Protein AF-A0A9D7QIR8-F1 (afdb_monomer)

Structure (mmCIF, N/CA/C/O backbone):
data_AF-A0A9D7QIR8-F1
#
_entry.id   AF-A0A9D7QIR8-F1
#
loop_
_atom_site.group_PDB
_atom_site.id
_atom_site.type_symbol
_atom_site.label_atom_id
_atom_site.label_alt_id
_atom_site.label_comp_id
_atom_site.label_asym_id
_atom_site.label_entity_id
_atom_site.label_seq_id
_atom_site.pdbx_PDB_ins_code
_atom_site.Cartn_x
_atom_site.Cartn_y
_atom_site.Cartn_z
_atom_site.occupancy
_atom_site.B_iso_or_equiv
_atom_site.auth_seq_id
_atom_site.auth_comp_id
_atom_site.auth_asym_id
_atom_site.auth_atom_id
_atom_site.pdbx_PDB_model_num
ATOM 1 N N . MET A 1 1 ? 0.403 15.826 -9.319 1.00 33.47 1 MET A N 1
ATOM 2 C CA . MET A 1 1 ? 0.466 16.855 -8.258 1.00 33.47 1 MET A CA 1
ATOM 3 C C . MET A 1 1 ? 1.053 16.193 -7.018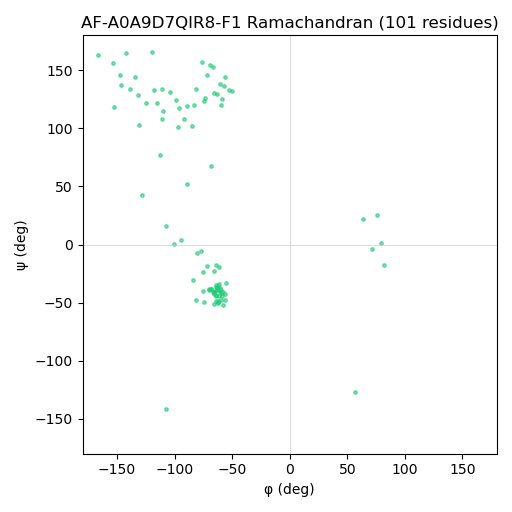 1.00 33.47 1 MET A C 1
ATOM 5 O O . MET A 1 1 ? 0.500 15.172 -6.623 1.00 33.47 1 MET A O 1
ATOM 9 N N . PRO A 1 2 ? 2.168 16.679 -6.448 1.00 42.31 2 PRO A N 1
ATOM 10 C CA . PRO A 1 2 ? 2.732 16.077 -5.246 1.00 42.31 2 PRO A CA 1
ATOM 11 C C . PRO A 1 2 ? 1.765 16.278 -4.075 1.00 42.31 2 PRO A C 1
ATOM 13 O O . PRO A 1 2 ? 1.252 17.376 -3.853 1.00 42.31 2 PRO A O 1
ATOM 16 N N . VAL A 1 3 ? 1.472 15.193 -3.366 1.00 50.72 3 VAL A N 1
ATOM 17 C CA . VAL A 1 3 ? 0.602 15.203 -2.191 1.00 50.72 3 VAL A CA 1
ATOM 18 C C . VAL A 1 3 ? 1.382 15.841 -1.041 1.00 50.72 3 VAL A C 1
ATOM 20 O O . VAL A 1 3 ? 2.509 15.436 -0.765 1.00 50.72 3 VAL A O 1
ATOM 23 N N . ARG A 1 4 ? 0.829 16.876 -0.399 1.00 49.75 4 ARG A N 1
ATOM 24 C CA . ARG A 1 4 ? 1.504 17.559 0.716 1.00 49.75 4 ARG A CA 1
ATOM 25 C C . ARG A 1 4 ? 1.507 16.675 1.973 1.00 49.75 4 ARG A C 1
ATOM 27 O O . ARG A 1 4 ? 0.504 15.996 2.210 1.00 49.75 4 ARG A O 1
ATOM 34 N N . PRO A 1 5 ? 2.562 16.726 2.809 1.00 47.88 5 PRO A N 1
ATOM 35 C CA . PRO A 1 5 ? 2.565 16.065 4.115 1.00 47.88 5 PRO A CA 1
ATOM 36 C C . PRO A 1 5 ? 1.328 16.466 4.942 1.00 47.88 5 PRO A C 1
ATOM 38 O O . PRO A 1 5 ? 0.968 17.642 4.977 1.00 47.88 5 PRO A O 1
ATOM 41 N N . GLY A 1 6 ? 0.643 15.493 5.552 1.00 55.72 6 GLY A N 1
ATOM 42 C CA . GLY A 1 6 ? -0.546 15.697 6.401 1.00 55.72 6 GLY A CA 1
ATOM 43 C C . GLY A 1 6 ? -1.891 15.867 5.674 1.00 55.72 6 GLY A C 1
ATOM 44 O O . GLY A 1 6 ? -2.943 15.655 6.274 1.00 55.72 6 GLY A O 1
ATOM 45 N N . GLN A 1 7 ? -1.897 16.179 4.373 1.00 67.56 7 GLN A N 1
ATOM 46 C CA . GLN A 1 7 ? -3.141 16.314 3.602 1.00 67.56 7 GLN A CA 1
ATOM 47 C C . GLN A 1 7 ? -3.943 14.993 3.494 1.00 67.56 7 GLN A C 1
ATOM 49 O O . GLN A 1 7 ? -5.170 15.051 3.566 1.00 67.56 7 GLN A O 1
ATOM 54 N N . PRO A 1 8 ? -3.310 13.807 3.368 1.00 68.38 8 PRO A N 1
ATOM 55 C CA . 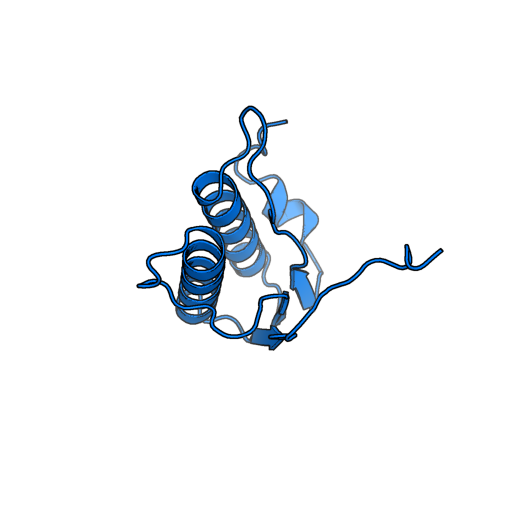PRO A 1 8 ? -4.035 12.537 3.283 1.00 68.38 8 PRO A CA 1
ATOM 56 C C . PRO A 1 8 ? -4.755 12.128 4.571 1.00 68.38 8 PRO A C 1
ATOM 58 O O . PRO A 1 8 ? -5.872 11.633 4.489 1.00 68.38 8 PRO A O 1
ATOM 61 N N . ALA A 1 9 ? -4.170 12.365 5.749 1.00 78.62 9 ALA A N 1
ATOM 62 C CA . ALA A 1 9 ? -4.781 11.954 7.017 1.00 78.62 9 ALA A CA 1
ATOM 63 C C . ALA A 1 9 ? -6.083 12.726 7.293 1.00 78.62 9 ALA A C 1
ATOM 65 O O . ALA A 1 9 ? -7.095 12.137 7.663 1.00 78.62 9 ALA A O 1
ATOM 66 N N . ALA A 1 10 ? -6.101 14.034 7.010 1.00 86.50 10 ALA A N 1
ATOM 67 C CA . ALA A 1 10 ? -7.307 14.853 7.140 1.00 86.50 10 ALA A CA 1
ATOM 68 C C . ALA A 1 10 ? -8.452 14.382 6.221 1.00 86.50 10 ALA A C 1
ATOM 70 O O . ALA A 1 10 ? -9.615 14.450 6.608 1.00 86.50 10 ALA A O 1
ATOM 71 N N . LEU 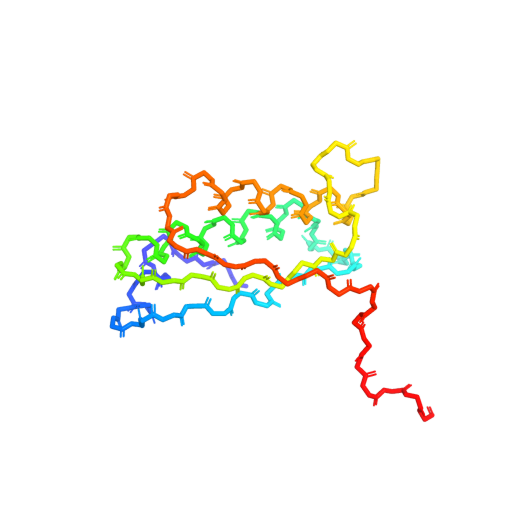A 1 11 ? -8.133 13.874 5.024 1.00 90.06 11 LEU A N 1
ATOM 72 C CA . LEU A 1 11 ? -9.123 13.319 4.090 1.00 90.06 11 LEU A CA 1
ATOM 73 C C . LEU A 1 11 ? -9.694 11.969 4.546 1.00 90.06 11 LEU A C 1
ATOM 75 O O . LEU A 1 11 ? -10.738 11.554 4.049 1.00 90.06 11 LEU A O 1
ATOM 79 N N . LEU A 1 12 ? -9.012 11.285 5.465 1.00 94.38 12 LEU A N 1
ATOM 80 C CA . LEU A 1 12 ? -9.399 9.976 5.990 1.00 94.38 12 LEU A CA 1
ATOM 81 C C . LEU A 1 12 ? -10.080 10.065 7.364 1.00 94.38 12 LEU A C 1
ATOM 83 O O . LEU A 1 12 ? -10.479 9.041 7.917 1.00 94.38 12 LEU A O 1
ATOM 87 N N . ALA A 1 13 ? -10.257 11.271 7.913 1.00 93.00 13 ALA A N 1
ATOM 88 C CA . ALA A 1 13 ? -10.933 11.467 9.188 1.00 93.00 13 ALA A CA 1
ATOM 89 C C . ALA A 1 13 ? -12.370 10.912 9.150 1.00 93.00 13 ALA A C 1
ATOM 91 O O . ALA A 1 13 ? -13.175 11.276 8.293 1.00 93.00 13 ALA A O 1
ATOM 92 N N . GLY A 1 14 ? -12.692 10.025 10.096 1.00 95.25 14 GLY A N 1
ATOM 93 C CA . GLY A 1 14 ? -14.009 9.384 10.197 1.00 95.25 14 GLY A CA 1
ATOM 94 C C . GLY A 1 14 ? -14.247 8.220 9.226 1.00 95.25 14 GLY A C 1
ATOM 95 O O . GLY A 1 14 ? -15.327 7.631 9.249 1.00 95.25 14 GLY A O 1
ATOM 96 N N . VAL A 1 15 ? -13.265 7.853 8.395 1.00 97.44 15 VAL A N 1
ATOM 97 C CA . VAL A 1 15 ? -13.351 6.671 7.528 1.00 97.44 15 VAL A CA 1
ATOM 98 C C . VAL A 1 15 ? -13.171 5.400 8.361 1.00 97.44 15 VAL A C 1
ATOM 100 O O . VAL A 1 15 ? -12.145 5.210 9.005 1.00 97.44 15 VAL A O 1
ATOM 103 N N . ASP A 1 16 ? -14.145 4.489 8.309 1.00 97.94 16 ASP A N 1
ATOM 104 C CA . ASP A 1 16 ? -14.021 3.170 8.947 1.00 97.94 16 ASP A CA 1
ATOM 105 C C . ASP A 1 16 ? -13.083 2.240 8.156 1.00 97.94 16 ASP A C 1
ATOM 107 O O . ASP A 1 16 ? -12.157 1.659 8.722 1.00 97.94 16 ASP A O 1
ATOM 111 N N . THR A 1 17 ? -13.289 2.128 6.840 1.00 98.31 17 THR A N 1
ATOM 112 C CA . THR A 1 17 ? -12.534 1.217 5.972 1.00 98.31 17 THR A CA 1
ATOM 113 C C . THR A 1 17 ? -12.026 1.928 4.717 1.00 98.31 17 THR A C 1
ATOM 115 O O . THR A 1 17 ? -12.805 2.530 3.978 1.00 98.31 17 THR A O 1
ATOM 118 N N . LEU A 1 18 ? -10.729 1.796 4.429 1.00 97.75 18 LEU A N 1
ATOM 119 C CA . LEU A 1 18 ? -10.094 2.283 3.202 1.00 97.75 18 LEU A CA 1
ATOM 120 C C . LEU A 1 18 ? -9.926 1.149 2.183 1.00 97.75 18 LEU A C 1
ATOM 122 O O . LEU A 1 18 ? -9.250 0.158 2.450 1.00 97.75 18 LEU A O 1
ATOM 126 N N . TYR A 1 19 ? -10.456 1.332 0.976 1.00 97.75 19 TYR A N 1
ATOM 127 C CA . TYR A 1 19 ? -10.202 0.445 -0.161 1.00 97.75 19 TYR A CA 1
ATOM 128 C C . TYR A 1 19 ? -9.089 1.033 -1.033 1.00 97.75 19 TYR A C 1
ATOM 130 O O . TYR A 1 19 ? -9.320 1.951 -1.818 1.00 97.75 19 TYR A O 1
ATOM 138 N N . ASN A 1 20 ? -7.867 0.517 -0.899 1.00 96.56 20 ASN A N 1
ATOM 139 C CA . ASN A 1 20 ? -6.742 0.946 -1.720 1.00 96.56 20 ASN A CA 1
ATOM 140 C C . ASN A 1 20 ? -6.720 0.179 -3.049 1.00 96.56 20 ASN A C 1
ATOM 142 O O . ASN A 1 20 ? -6.258 -0.965 -3.124 1.00 96.56 20 ASN A O 1
ATOM 146 N N . THR A 1 21 ? -7.177 0.852 -4.103 1.00 94.12 21 THR A N 1
ATOM 147 C CA . THR A 1 21 ? -7.171 0.366 -5.488 1.00 94.12 21 THR A CA 1
ATOM 148 C C . THR A 1 21 ? -6.128 1.071 -6.352 1.00 94.12 21 THR A C 1
ATOM 150 O O . THR A 1 21 ? -6.238 1.036 -7.576 1.00 94.12 21 THR A O 1
ATOM 153 N N . TYR A 1 22 ? -5.154 1.766 -5.763 1.00 92.31 22 TYR A N 1
ATOM 154 C CA . TYR A 1 22 ? -4.124 2.470 -6.520 1.00 92.31 22 TYR A CA 1
ATOM 155 C C . TYR A 1 22 ? -3.017 1.507 -6.971 1.00 92.31 22 TYR A C 1
ATOM 157 O O . TYR A 1 22 ? -2.546 0.662 -6.206 1.00 92.31 22 TYR A O 1
ATOM 165 N N . TRP A 1 23 ? -2.624 1.599 -8.244 1.00 89.06 23 TRP A N 1
ATOM 166 C CA . TRP A 1 23 ? -1.559 0.793 -8.840 1.00 89.06 23 TRP A CA 1
ATOM 167 C C . TRP A 1 23 ? -1.116 1.352 -10.191 1.00 89.06 23 TRP A C 1
ATOM 169 O O . TRP A 1 23 ? -1.832 2.113 -10.839 1.00 89.06 23 TRP A O 1
ATOM 179 N N . VAL A 1 24 ? 0.056 0.907 -10.644 1.00 91.44 24 VAL A N 1
ATOM 180 C CA . VAL A 1 24 ? 0.604 1.205 -11.970 1.00 91.44 24 VAL A CA 1
ATOM 181 C C . VAL A 1 24 ? 0.911 -0.116 -12.666 1.00 91.44 24 VAL A C 1
ATOM 183 O O . VAL A 1 24 ? 1.676 -0.919 -12.140 1.00 91.44 24 VAL A O 1
ATOM 186 N N . ARG A 1 25 ? 0.310 -0.361 -13.839 1.00 87.12 25 ARG A N 1
ATOM 187 C CA . ARG A 1 25 ? 0.623 -1.543 -14.671 1.00 87.12 25 ARG A CA 1
ATOM 188 C C . ARG A 1 25 ? 1.873 -1.341 -15.505 1.00 87.12 25 ARG A C 1
ATOM 190 O O . ARG A 1 25 ? 2.725 -2.214 -15.602 1.00 87.12 25 ARG A O 1
ATOM 197 N N . PHE A 1 26 ? 1.904 -0.188 -16.157 1.00 90.00 26 PHE A N 1
ATOM 198 C CA . PHE A 1 26 ? 2.870 0.169 -17.174 1.00 90.00 26 PHE A CA 1
ATOM 199 C C . PHE A 1 26 ? 3.408 1.549 -16.807 1.00 90.00 26 PHE A C 1
ATOM 201 O O . PHE A 1 26 ? 2.693 2.536 -16.999 1.00 90.00 26 PHE A O 1
ATOM 208 N N . PRO A 1 27 ? 4.623 1.620 -16.242 1.00 89.00 27 PRO A N 1
ATOM 209 C CA . PRO A 1 27 ? 5.331 2.874 -16.039 1.00 89.00 27 PRO A CA 1
ATOM 210 C C . PRO A 1 27 ? 5.363 3.682 -17.338 1.00 89.00 27 PRO A C 1
ATOM 212 O O . PRO A 1 27 ? 5.651 3.138 -18.408 1.00 89.00 27 PRO A O 1
ATOM 215 N N . ARG A 1 28 ? 5.020 4.968 -17.262 1.00 88.44 28 ARG A N 1
ATOM 216 C CA . ARG A 1 28 ? 5.036 5.900 -18.397 1.00 88.44 28 ARG A CA 1
ATOM 217 C C . ARG A 1 28 ? 5.412 7.291 -17.905 1.00 88.44 28 ARG A C 1
ATOM 219 O O . ARG A 1 28 ? 4.894 7.744 -16.884 1.00 88.44 28 ARG A O 1
ATOM 226 N N . GLY A 1 29 ? 6.276 7.972 -18.657 1.00 90.62 29 GLY A N 1
ATOM 227 C CA . GLY A 1 29 ? 6.799 9.281 -18.266 1.00 90.62 29 GLY A CA 1
ATOM 228 C C . GLY A 1 29 ? 7.484 9.209 -16.901 1.00 90.62 29 GLY A C 1
ATOM 229 O O . GLY A 1 29 ? 8.323 8.344 -16.677 1.00 90.62 29 GLY A O 1
ATOM 230 N N . GLU A 1 30 ? 7.080 10.082 -15.981 1.00 88.62 30 GLU A N 1
ATOM 231 C CA . GLU A 1 30 ? 7.629 10.163 -14.619 1.00 88.62 30 GLU A CA 1
ATOM 232 C C . GLU A 1 30 ? 7.055 9.114 -13.649 1.00 88.62 30 GLU A C 1
ATOM 234 O O . GLU A 1 30 ? 7.507 9.002 -12.513 1.00 88.62 30 GLU A O 1
ATOM 239 N N . THR A 1 31 ? 6.043 8.343 -14.061 1.00 89.88 31 THR A N 1
ATOM 240 C CA . THR A 1 31 ? 5.427 7.332 -13.190 1.00 89.88 31 THR A CA 1
ATOM 241 C C . THR A 1 31 ? 6.237 6.043 -13.220 1.00 89.88 31 THR A C 1
ATOM 243 O O . THR A 1 31 ? 6.327 5.401 -14.268 1.00 89.88 31 THR A O 1
ATOM 246 N N . THR A 1 32 ? 6.746 5.622 -12.063 1.00 94.62 32 THR A N 1
ATOM 247 C CA . THR A 1 32 ? 7.502 4.371 -11.882 1.00 94.62 32 THR A CA 1
ATOM 248 C C . THR A 1 32 ? 6.818 3.426 -10.889 1.00 94.62 32 THR A C 1
ATOM 250 O O . THR A 1 32 ? 5.926 3.839 -10.141 1.00 94.62 32 THR A O 1
ATOM 253 N N . PHE A 1 33 ? 7.231 2.154 -10.846 1.00 95.38 33 PHE A N 1
ATOM 254 C CA . PHE A 1 33 ? 6.735 1.223 -9.825 1.00 95.38 33 PHE A CA 1
ATOM 255 C C . PHE A 1 33 ? 7.115 1.688 -8.416 1.00 95.38 33 PHE A C 1
ATOM 257 O O . PHE A 1 33 ? 6.284 1.644 -7.516 1.00 95.38 33 PHE A O 1
ATOM 264 N N . GLU A 1 34 ? 8.325 2.213 -8.243 1.00 94.44 34 GLU A N 1
ATOM 265 C CA . GLU A 1 34 ? 8.836 2.751 -6.980 1.00 94.44 34 GLU A CA 1
ATOM 266 C C . GLU A 1 34 ? 7.981 3.929 -6.501 1.00 94.44 34 GLU A C 1
ATOM 268 O O . GLU A 1 34 ? 7.575 3.969 -5.341 1.00 94.44 34 GLU A O 1
ATOM 273 N N . SER A 1 35 ? 7.624 4.850 -7.406 1.00 94.44 35 SER A N 1
ATOM 274 C CA . SER A 1 35 ? 6.732 5.967 -7.071 1.00 94.44 35 SER A CA 1
ATOM 275 C C . SER A 1 35 ? 5.340 5.485 -6.642 1.00 94.44 35 SER A C 1
ATOM 277 O O . SER A 1 35 ? 4.749 6.041 -5.715 1.00 94.44 35 SER A O 1
ATOM 279 N N . ALA A 1 36 ? 4.838 4.407 -7.257 1.00 94.19 36 ALA A N 1
ATOM 280 C CA . ALA A 1 36 ? 3.548 3.827 -6.908 1.00 94.19 36 ALA A CA 1
ATOM 281 C C . ALA A 1 36 ? 3.570 3.136 -5.531 1.00 94.19 36 ALA A C 1
ATOM 283 O O . ALA A 1 36 ? 2.605 3.242 -4.765 1.00 94.19 36 ALA A O 1
ATOM 284 N N . VAL A 1 37 ? 4.677 2.461 -5.204 1.00 96.69 37 VAL A N 1
ATOM 285 C CA . VAL A 1 37 ? 4.921 1.875 -3.877 1.00 96.69 37 VAL A CA 1
ATOM 286 C C . VAL A 1 37 ? 4.968 2.979 -2.822 1.00 96.69 37 VAL A C 1
ATOM 288 O O . VAL A 1 37 ? 4.228 2.910 -1.843 1.00 96.69 37 VAL A O 1
ATOM 291 N N . ALA A 1 38 ? 5.750 4.038 -3.050 1.00 95.00 38 ALA A N 1
ATOM 292 C CA . ALA A 1 38 ? 5.891 5.155 -2.114 1.00 95.00 38 ALA A CA 1
ATOM 293 C C . ALA A 1 38 ? 4.560 5.885 -1.848 1.00 95.00 38 ALA A C 1
ATOM 295 O O . ALA A 1 38 ? 4.238 6.214 -0.703 1.00 95.00 38 ALA A O 1
ATOM 296 N N . ALA A 1 39 ? 3.752 6.098 -2.890 1.00 93.38 39 ALA A N 1
ATOM 297 C CA . ALA A 1 39 ? 2.427 6.694 -2.746 1.00 93.38 39 ALA A CA 1
ATOM 298 C C . ALA A 1 39 ? 1.470 5.790 -1.949 1.00 93.38 39 ALA A C 1
ATOM 300 O O . ALA A 1 39 ? 0.734 6.278 -1.092 1.00 93.38 39 ALA A O 1
ATOM 301 N N . SER A 1 40 ? 1.511 4.474 -2.183 1.00 96.06 40 SER A N 1
ATOM 302 C CA . SER A 1 40 ? 0.705 3.510 -1.422 1.00 96.06 40 SER A CA 1
ATOM 303 C C . SER A 1 40 ? 1.122 3.456 0.047 1.00 96.06 40 SER A C 1
ATOM 305 O O . SER A 1 40 ? 0.254 3.455 0.915 1.00 96.06 40 SER A O 1
ATOM 307 N N . ALA A 1 41 ? 2.427 3.468 0.328 1.00 96.00 41 ALA A N 1
ATOM 308 C CA . ALA A 1 41 ? 2.955 3.524 1.688 1.00 96.00 41 ALA A CA 1
ATOM 309 C C . ALA A 1 41 ? 2.488 4.794 2.413 1.00 96.00 41 ALA A C 1
ATOM 311 O O . ALA A 1 41 ? 1.904 4.711 3.488 1.00 96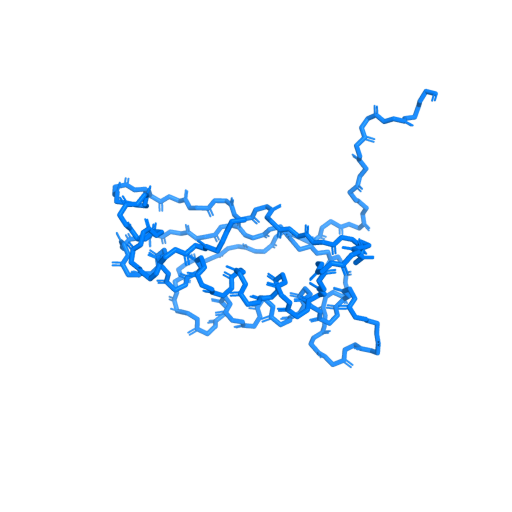.00 41 ALA A O 1
ATOM 312 N N . THR A 1 42 ? 2.609 5.956 1.762 1.00 95.06 42 THR A N 1
ATOM 313 C CA . THR A 1 42 ? 2.114 7.235 2.301 1.00 95.06 42 THR A CA 1
ATOM 314 C C . THR A 1 42 ? 0.622 7.174 2.640 1.00 95.06 42 THR A C 1
ATOM 316 O O . THR A 1 42 ? 0.202 7.657 3.690 1.00 95.06 42 THR A O 1
ATOM 319 N N . LEU A 1 43 ? -0.192 6.568 1.769 1.00 94.94 43 LEU A N 1
ATOM 320 C CA . LEU A 1 43 ? -1.627 6.411 2.001 1.00 94.94 43 LEU A CA 1
ATOM 321 C C . LEU A 1 43 ? -1.925 5.469 3.179 1.00 94.94 43 LEU A C 1
ATOM 323 O O . LEU A 1 43 ? -2.819 5.758 3.970 1.00 94.94 43 LEU A O 1
ATOM 327 N N . ILE A 1 44 ? -1.182 4.365 3.307 1.00 96.81 44 ILE A N 1
ATOM 328 C CA . ILE A 1 44 ? -1.313 3.419 4.425 1.00 96.81 44 ILE A CA 1
ATOM 329 C C . ILE A 1 44 ? -0.943 4.104 5.743 1.00 96.81 44 ILE A C 1
ATOM 331 O O . ILE A 1 44 ? -1.730 4.050 6.684 1.00 96.81 44 ILE A O 1
ATOM 335 N N . THR A 1 45 ? 0.197 4.802 5.802 1.00 96.06 45 THR A N 1
ATOM 336 C CA . THR A 1 45 ? 0.610 5.565 6.990 1.00 96.06 45 THR A CA 1
ATOM 337 C C . THR A 1 45 ? -0.455 6.584 7.386 1.00 96.06 45 THR A C 1
ATOM 339 O O . THR A 1 45 ? -0.886 6.607 8.534 1.00 96.06 45 THR A O 1
ATOM 342 N N . ALA A 1 46 ? -0.965 7.359 6.427 1.00 95.31 46 ALA A N 1
ATOM 343 C CA . ALA A 1 46 ? -2.003 8.345 6.699 1.00 95.31 46 ALA A CA 1
ATOM 344 C C . ALA A 1 46 ? -3.324 7.726 7.185 1.00 95.31 46 ALA A C 1
ATOM 346 O O . ALA A 1 46 ? -4.015 8.323 8.006 1.00 95.31 46 ALA A O 1
ATOM 347 N N . ALA A 1 47 ? -3.688 6.541 6.689 1.00 96.50 47 ALA A N 1
ATOM 348 C CA . ALA A 1 47 ? -4.867 5.819 7.158 1.00 96.50 47 ALA A CA 1
ATOM 349 C C . ALA A 1 47 ? -4.710 5.364 8.614 1.00 96.50 47 ALA A C 1
ATOM 351 O O . ALA A 1 47 ? -5.646 5.504 9.401 1.00 96.50 47 ALA A O 1
ATOM 352 N N . VAL A 1 48 ? -3.521 4.878 8.980 1.00 96.44 48 VAL A N 1
ATOM 353 C CA . VAL A 1 48 ? -3.191 4.536 10.369 1.00 96.44 48 VAL A CA 1
ATOM 354 C C . VAL A 1 48 ? -3.265 5.777 11.260 1.00 96.44 48 VAL A C 1
ATOM 356 O O . VAL A 1 48 ? -3.942 5.748 12.285 1.00 96.44 48 VAL A O 1
ATOM 359 N N . GLU A 1 49 ? -2.644 6.885 10.850 1.00 95.69 49 GLU A N 1
ATOM 360 C CA . GLU A 1 49 ? -2.663 8.156 11.591 1.00 95.69 49 GLU A CA 1
ATOM 361 C C . GLU A 1 49 ? -4.081 8.719 11.775 1.00 95.69 49 GLU A C 1
ATOM 363 O O . GLU A 1 49 ? -4.401 9.263 12.830 1.00 95.69 49 GLU A O 1
ATOM 368 N N . ALA A 1 50 ? -4.947 8.566 10.771 1.00 95.81 50 ALA A N 1
ATOM 369 C CA . ALA A 1 50 ? -6.335 9.022 10.818 1.00 95.81 50 ALA A CA 1
ATOM 370 C C . ALA A 1 50 ? -7.264 8.117 11.651 1.00 95.81 50 ALA A C 1
ATOM 372 O O . ALA A 1 50 ? -8.435 8.454 11.840 1.00 95.81 50 ALA A O 1
ATOM 373 N N . GLY A 1 51 ? -6.772 6.975 12.144 1.00 96.75 51 GLY A N 1
ATOM 374 C CA . GLY A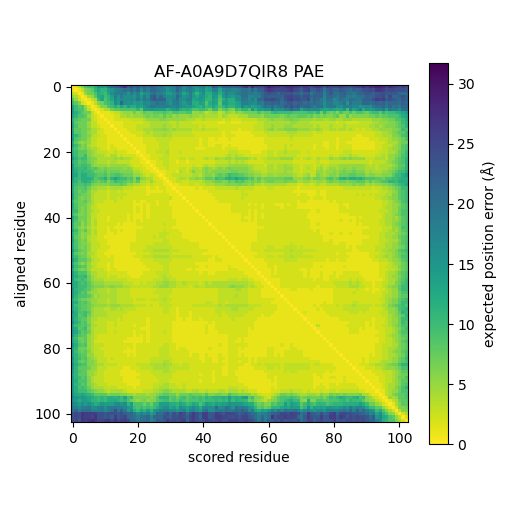 1 51 ? -7.565 6.025 12.923 1.00 96.75 51 GLY A CA 1
ATOM 375 C C . GLY A 1 51 ? -8.528 5.180 12.085 1.00 96.75 51 GLY A C 1
ATOM 376 O O . GLY A 1 51 ? -9.537 4.706 12.613 1.00 96.75 51 GLY A O 1
ATOM 377 N N . VAL A 1 52 ? -8.233 4.976 10.795 1.00 98.25 52 VAL A N 1
ATOM 378 C CA . VAL A 1 52 ? -8.980 4.031 9.955 1.00 98.25 52 VAL A CA 1
ATOM 379 C C . VAL A 1 52 ? -8.923 2.647 10.601 1.00 98.25 52 VAL A C 1
ATOM 381 O O . VAL A 1 52 ? 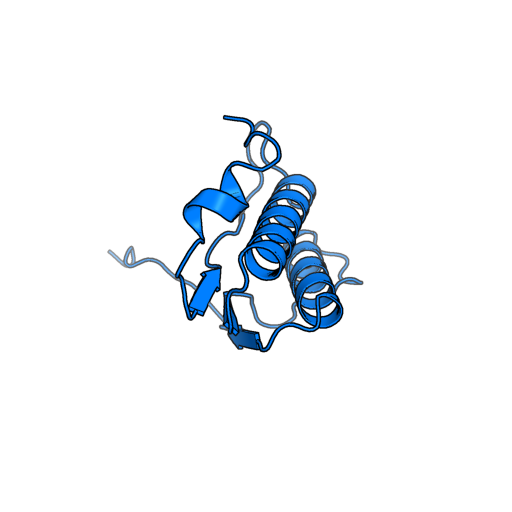-7.879 2.200 11.075 1.00 98.25 52 VAL A O 1
ATOM 384 N N . ARG A 1 53 ? -10.055 1.943 10.637 1.00 98.12 53 ARG A N 1
ATOM 385 C CA . ARG A 1 53 ? -10.166 0.654 11.335 1.00 98.12 53 ARG A CA 1
ATOM 386 C C . ARG A 1 53 ? -9.698 -0.513 10.476 1.00 98.12 53 ARG A C 1
ATOM 388 O O . ARG A 1 53 ? -9.213 -1.508 11.019 1.00 98.12 53 ARG A O 1
ATOM 395 N N . ARG A 1 54 ? -9.852 -0.414 9.152 1.00 98.38 54 ARG A N 1
ATOM 396 C CA . ARG A 1 54 ? -9.479 -1.480 8.216 1.00 98.38 54 ARG A CA 1
ATOM 397 C C . ARG A 1 54 ? -8.985 -0.962 6.868 1.00 98.38 54 ARG A C 1
ATOM 399 O O . ARG A 1 54 ? -9.519 0.003 6.333 1.00 98.38 54 ARG A O 1
ATOM 406 N N . ILE A 1 55 ? -8.034 -1.671 6.261 1.00 98.62 55 ILE A N 1
ATOM 407 C CA . ILE A 1 55 ? -7.628 -1.453 4.864 1.00 98.62 55 ILE A CA 1
ATOM 408 C C . ILE A 1 55 ? -7.901 -2.703 4.022 1.00 98.62 55 ILE A C 1
ATOM 410 O O . ILE A 1 55 ? -7.527 -3.815 4.386 1.00 98.62 55 ILE A O 1
ATOM 414 N N . VAL A 1 56 ? -8.517 -2.530 2.856 1.00 98.56 56 VAL A N 1
ATOM 415 C CA . VAL A 1 56 ? -8.606 -3.561 1.816 1.00 98.56 56 VAL A CA 1
ATOM 416 C C . VAL A 1 56 ? -7.725 -3.135 0.650 1.00 98.56 56 VAL A C 1
ATOM 418 O O . VAL A 1 56 ? -7.996 -2.124 0.007 1.00 98.56 56 VAL A O 1
ATOM 421 N N . HIS A 1 57 ? -6.666 -3.890 0.368 1.00 98.38 57 HIS A N 1
ATOM 422 C CA . HIS A 1 57 ? -5.748 -3.599 -0.730 1.00 98.38 57 HIS A CA 1
ATOM 423 C C . HIS A 1 57 ? -5.985 -4.526 -1.923 1.00 98.38 57 HIS A C 1
ATOM 425 O O . HIS A 1 57 ? -6.044 -5.748 -1.777 1.00 98.38 57 HIS A O 1
ATOM 431 N N . VAL A 1 58 ? -6.084 -3.942 -3.119 1.00 97.12 58 VAL A N 1
ATOM 432 C CA . VAL A 1 58 ? -6.165 -4.694 -4.375 1.00 97.12 58 VAL A CA 1
ATOM 433 C C . VAL A 1 58 ? -4.762 -4.899 -4.946 1.00 97.12 58 VAL A C 1
ATOM 435 O O . VAL A 1 58 ? -4.129 -3.976 -5.470 1.00 97.12 58 VAL A O 1
ATOM 438 N N . SER A 1 59 ? -4.293 -6.139 -4.874 1.00 96.56 59 SER A N 1
ATOM 439 C CA . SER A 1 59 ? -2.995 -6.590 -5.366 1.00 96.56 59 SER A CA 1
ATOM 440 C C . SER A 1 59 ? -3.146 -7.436 -6.642 1.00 96.56 59 SER A C 1
ATOM 442 O O . SER A 1 59 ? -3.954 -7.100 -7.509 1.00 96.56 59 SER A O 1
ATOM 444 N N . ILE A 1 60 ? -2.346 -8.491 -6.796 1.00 96.25 60 ILE A N 1
ATOM 445 C CA . ILE A 1 60 ? -2.335 -9.432 -7.916 1.00 96.25 60 ILE A CA 1
ATOM 446 C C . ILE A 1 60 ? -1.797 -10.794 -7.439 1.00 96.25 60 ILE A C 1
ATOM 448 O O . ILE A 1 60 ? -1.056 -10.875 -6.458 1.00 96.25 60 ILE A O 1
ATOM 452 N N . THR A 1 61 ? -2.148 -11.884 -8.120 1.00 95.31 61 THR A N 1
ATOM 453 C CA . THR A 1 61 ? -1.469 -13.180 -7.935 1.00 95.31 61 THR A CA 1
ATOM 454 C C . THR A 1 61 ? 0.039 -13.066 -8.171 1.00 95.31 61 THR A C 1
ATOM 456 O O . THR A 1 61 ? 0.452 -12.357 -9.086 1.00 95.31 61 THR A O 1
ATOM 459 N N . HIS A 1 62 ? 0.839 -13.819 -7.409 1.00 95.25 62 HIS A N 1
ATOM 460 C CA . HIS A 1 62 ? 2.312 -13.810 -7.455 1.00 95.25 62 HIS A CA 1
ATOM 461 C C . HIS A 1 62 ? 2.968 -12.474 -7.060 1.00 95.25 62 HIS A C 1
ATOM 463 O O . HIS A 1 6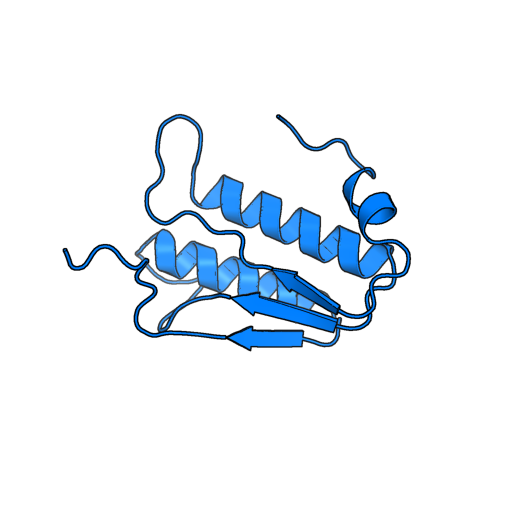2 ? 4.111 -12.223 -7.429 1.00 95.25 62 HIS A O 1
ATOM 469 N N . ALA A 1 63 ? 2.264 -11.615 -6.314 1.00 96.88 63 ALA A N 1
ATOM 470 C CA . ALA A 1 63 ? 2.893 -10.486 -5.636 1.00 96.88 63 ALA A CA 1
ATOM 471 C C . ALA A 1 63 ? 3.966 -10.997 -4.661 1.00 96.88 63 ALA A C 1
ATOM 473 O O . ALA A 1 63 ? 3.664 -11.779 -3.758 1.00 96.88 63 ALA A O 1
ATOM 474 N N . ASP A 1 64 ? 5.204 -10.568 -4.884 1.00 97.81 64 ASP A N 1
ATOM 475 C CA . ASP A 1 64 ? 6.391 -11.050 -4.182 1.00 97.81 64 ASP A CA 1
ATOM 476 C C . ASP A 1 64 ? 7.447 -9.933 -4.186 1.00 97.81 64 ASP A C 1
ATOM 478 O O . ASP A 1 64 ? 7.846 -9.519 -5.281 1.00 97.81 64 ASP A O 1
ATOM 482 N N . PRO A 1 65 ? 7.872 -9.408 -3.018 1.00 97.50 65 PRO A N 1
ATOM 483 C CA . PRO A 1 65 ? 8.866 -8.336 -2.936 1.00 97.50 65 PRO A CA 1
ATOM 484 C C . PRO A 1 65 ? 10.237 -8.725 -3.518 1.00 97.50 65 PRO A C 1
ATOM 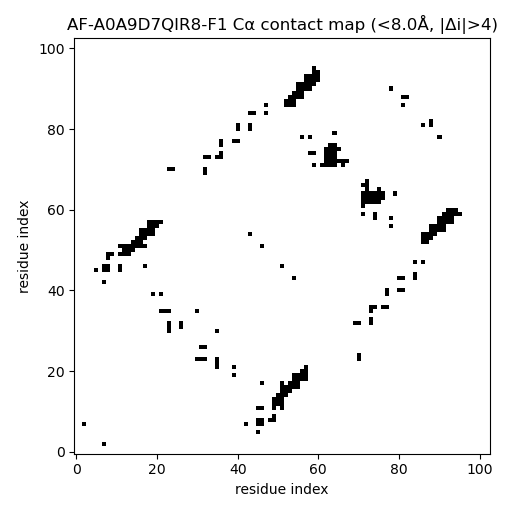486 O O . PRO A 1 65 ? 10.982 -7.838 -3.933 1.00 97.50 65 PRO A O 1
ATOM 489 N N . ASP A 1 66 ? 10.535 -10.018 -3.656 1.00 97.94 66 ASP A N 1
ATOM 490 C CA . ASP A 1 66 ? 11.784 -10.514 -4.245 1.00 97.94 66 ASP A CA 1
ATOM 491 C C . ASP A 1 66 ? 11.657 -10.824 -5.748 1.00 97.94 66 ASP A C 1
ATOM 493 O O . ASP A 1 66 ? 12.601 -11.288 -6.394 1.00 97.94 66 ASP A O 1
ATOM 497 N N . SER A 1 67 ? 10.501 -10.537 -6.359 1.00 97.69 67 SER A N 1
ATOM 498 C CA . SER A 1 67 ? 10.273 -10.824 -7.775 1.00 97.69 67 SER A CA 1
ATOM 499 C C . SER A 1 67 ? 11.26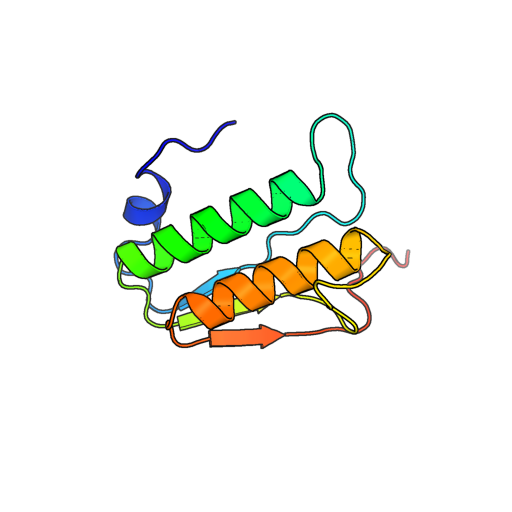1 -10.074 -8.685 1.00 97.69 67 SER A C 1
ATOM 501 O O . SER A 1 67 ? 11.454 -8.858 -8.536 1.00 97.69 67 SER A O 1
ATOM 503 N N . PRO A 1 68 ? 11.810 -10.721 -9.734 1.00 96.88 68 PRO A N 1
ATOM 504 C CA . PRO A 1 68 ? 12.608 -10.018 -10.738 1.00 96.88 68 PRO A CA 1
ATOM 505 C C . PRO A 1 68 ? 11.761 -9.020 -11.549 1.00 96.88 68 PRO A C 1
ATOM 507 O O . PRO A 1 68 ? 12.287 -8.040 -12.082 1.00 96.88 68 PRO A O 1
ATOM 510 N N . TYR A 1 69 ? 10.439 -9.209 -11.607 1.00 96.00 69 TYR A N 1
ATOM 511 C CA . TYR A 1 69 ? 9.526 -8.357 -12.363 1.00 96.00 69 TYR A CA 1
ATOM 512 C C . TYR A 1 69 ? 9.017 -7.188 -11.513 1.00 96.00 69 TYR A C 1
ATOM 514 O O . TYR A 1 69 ? 8.314 -7.382 -10.523 1.00 96.00 69 TYR A O 1
ATOM 522 N N . GLY A 1 70 ? 9.301 -5.956 -11.950 1.00 94.50 70 GLY A N 1
ATOM 523 C CA . GLY A 1 70 ? 8.988 -4.736 -11.191 1.00 94.50 70 GLY A CA 1
ATOM 524 C C . GLY A 1 70 ? 7.517 -4.583 -10.788 1.00 94.50 70 GLY A C 1
ATOM 525 O O . GLY A 1 70 ? 7.233 -4.085 -9.703 1.00 94.50 70 GLY A O 1
ATOM 526 N N . TYR A 1 71 ? 6.584 -5.072 -11.610 1.00 94.25 71 TYR A N 1
ATOM 527 C CA . TYR A 1 71 ? 5.154 -5.042 -11.294 1.00 94.25 71 TYR A CA 1
ATOM 528 C C . TYR A 1 71 ? 4.794 -5.917 -10.081 1.00 94.25 71 TYR A C 1
ATOM 530 O O . TYR A 1 71 ? 4.166 -5.434 -9.139 1.00 94.25 71 TYR A O 1
ATOM 538 N N . PHE A 1 72 ? 5.218 -7.188 -10.081 1.00 96.81 72 PHE A N 1
ATOM 539 C CA . PHE A 1 72 ? 4.969 -8.123 -8.976 1.00 96.81 72 PHE A CA 1
ATOM 540 C C . PHE A 1 72 ? 5.746 -7.732 -7.721 1.00 96.81 72 PHE A C 1
ATOM 542 O O . PHE A 1 72 ? 5.186 -7.779 -6.627 1.00 96.81 72 PHE A O 1
ATOM 549 N N . ARG A 1 73 ? 6.982 -7.251 -7.904 1.00 97.75 73 ARG A N 1
ATOM 550 C CA . ARG A 1 73 ? 7.805 -6.686 -6.835 1.00 97.75 73 ARG A CA 1
ATOM 551 C C . ARG A 1 73 ? 7.130 -5.513 -6.149 1.00 97.75 73 ARG A C 1
ATOM 553 O O . ARG A 1 73 ? 6.962 -5.526 -4.937 1.00 97.75 73 ARG A O 1
ATOM 560 N N . GLY A 1 74 ? 6.669 -4.528 -6.919 1.00 97.19 74 GLY A N 1
ATOM 561 C CA . GLY A 1 74 ? 5.963 -3.374 -6.367 1.00 97.19 74 GLY A CA 1
ATOM 562 C C . GLY A 1 74 ? 4.711 -3.773 -5.583 1.00 97.19 74 GLY A C 1
ATOM 563 O O . GLY A 1 74 ? 4.469 -3.251 -4.501 1.00 97.19 74 GLY A O 1
ATOM 564 N N . LYS A 1 75 ? 3.939 -4.745 -6.082 1.00 97.56 75 LYS A N 1
ATOM 565 C CA . LYS A 1 75 ? 2.781 -5.284 -5.355 1.00 97.56 75 LYS A CA 1
ATOM 566 C C . LYS A 1 75 ? 3.179 -5.980 -4.051 1.00 97.56 75 LYS A C 1
ATOM 568 O O . LYS A 1 75 ? 2.565 -5.700 -3.027 1.00 97.56 75 LYS A O 1
ATOM 573 N N . GLY A 1 76 ? 4.226 -6.805 -4.069 1.00 98.12 76 GLY A N 1
ATOM 574 C CA . GLY A 1 76 ? 4.756 -7.453 -2.868 1.00 98.12 76 GLY A CA 1
ATOM 575 C C . GLY A 1 76 ? 5.210 -6.453 -1.803 1.00 98.12 76 GLY A C 1
ATOM 576 O O . GLY A 1 76 ? 4.827 -6.582 -0.645 1.00 98.12 76 GLY A O 1
ATOM 577 N N . LEU A 1 77 ? 5.924 -5.397 -2.205 1.00 98.44 77 LEU A N 1
ATOM 578 C CA . LEU A 1 77 ? 6.391 -4.343 -1.295 1.00 98.44 77 LEU A CA 1
ATOM 579 C C . LEU A 1 77 ? 5.239 -3.565 -0.632 1.00 98.44 77 LEU A C 1
ATOM 581 O O . LEU A 1 77 ? 5.324 -3.210 0.541 1.00 98.44 77 LEU A O 1
ATOM 585 N N . VAL A 1 78 ? 4.140 -3.306 -1.351 1.00 98.38 78 VAL A N 1
ATOM 586 C CA . VAL A 1 78 ? 2.959 -2.648 -0.755 1.00 98.38 78 VAL A CA 1
ATOM 587 C C . VAL A 1 78 ? 2.247 -3.573 0.231 1.00 98.38 78 VAL A C 1
ATOM 589 O O . VAL A 1 78 ? 1.791 -3.113 1.278 1.00 98.38 78 VAL A O 1
ATOM 592 N N . GLU A 1 79 ? 2.152 -4.866 -0.079 1.00 98.44 79 GLU A N 1
ATOM 593 C CA . GLU A 1 79 ? 1.584 -5.850 0.845 1.00 98.44 79 GLU A CA 1
ATOM 594 C C . GLU A 1 79 ? 2.418 -6.000 2.121 1.00 98.44 79 GLU A C 1
ATOM 596 O O . GLU A 1 79 ? 1.854 -6.100 3.210 1.00 98.44 79 GLU A O 1
ATOM 601 N N . GLU A 1 80 ? 3.744 -5.962 2.005 1.00 98.38 80 GLU A N 1
ATOM 602 C CA . GLU A 1 80 ? 4.654 -5.948 3.147 1.00 98.38 80 GLU A CA 1
ATOM 603 C C . GLU A 1 80 ? 4.452 -4.708 4.020 1.00 98.38 80 GLU A C 1
ATOM 605 O O . GLU A 1 80 ? 4.217 -4.838 5.221 1.00 98.38 80 GLU A O 1
ATOM 610 N N . HIS A 1 81 ? 4.419 -3.520 3.416 1.00 97.88 81 HIS A N 1
ATOM 611 C CA . HIS A 1 81 ? 4.169 -2.287 4.158 1.00 97.88 81 HIS A CA 1
ATOM 612 C C . HIS A 1 81 ? 2.805 -2.303 4.869 1.00 97.88 81 HIS A C 1
ATOM 614 O O . HIS A 1 81 ? 2.671 -1.862 6.011 1.00 97.88 81 HIS A O 1
ATOM 620 N N . LEU A 1 82 ? 1.776 -2.859 4.220 1.00 98.06 82 LEU A N 1
ATOM 621 C CA . LEU A 1 82 ? 0.463 -3.043 4.830 1.00 98.06 82 LEU A CA 1
ATOM 622 C C . LEU A 1 82 ? 0.516 -4.015 6.018 1.00 98.06 82 LEU A C 1
ATOM 624 O O . LEU A 1 82 ? -0.063 -3.722 7.063 1.00 98.06 82 LEU A O 1
ATOM 628 N N . ARG A 1 83 ? 1.232 -5.138 5.886 1.00 98.19 83 ARG A N 1
ATOM 629 C CA . ARG A 1 83 ? 1.446 -6.110 6.969 1.00 98.19 83 ARG A CA 1
ATOM 630 C C . ARG A 1 83 ? 2.150 -5.471 8.167 1.00 98.19 83 ARG A C 1
ATOM 632 O O . ARG A 1 83 ? 1.775 -5.743 9.304 1.00 98.19 83 ARG A O 1
ATOM 639 N N . GLU A 1 84 ? 3.143 -4.629 7.916 1.00 98.19 84 GLU A N 1
ATOM 640 C CA . GLU A 1 84 ? 3.949 -3.963 8.947 1.00 98.19 84 GLU A CA 1
ATOM 641 C C . GLU A 1 84 ? 3.222 -2.808 9.637 1.00 98.19 84 GLU A C 1
ATOM 643 O O . GLU A 1 84 ? 3.519 -2.502 10.788 1.00 98.19 84 GLU A O 1
ATOM 648 N N . SER A 1 85 ? 2.218 -2.217 8.983 1.00 97.19 85 SER A N 1
ATOM 649 C CA . SER A 1 85 ? 1.428 -1.117 9.548 1.00 97.19 85 SER A CA 1
ATOM 650 C C . SER A 1 85 ? 0.612 -1.492 10.797 1.00 97.19 85 SER A C 1
ATOM 652 O O . SER A 1 85 ? 0.151 -0.608 11.517 1.00 97.19 85 SER A O 1
ATOM 654 N N . GLY A 1 86 ? 0.392 -2.788 11.052 1.00 96.81 86 GLY A N 1
ATOM 655 C CA . GLY A 1 86 ? -0.351 -3.291 12.215 1.00 96.81 86 GLY A CA 1
ATOM 656 C C . GLY A 1 86 ? -1.868 -3.054 12.184 1.00 96.81 86 GLY A C 1
ATOM 657 O O . GLY A 1 86 ? -2.576 -3.532 13.072 1.00 96.81 86 GLY A O 1
ATOM 658 N N . ILE A 1 87 ? -2.393 -2.358 11.171 1.00 97.88 87 ILE A N 1
ATOM 659 C CA . ILE A 1 87 ? -3.834 -2.146 10.984 1.00 97.88 87 ILE A CA 1
ATOM 660 C C . ILE A 1 87 ? -4.540 -3.452 10.603 1.00 97.88 87 ILE A C 1
ATOM 662 O O . ILE A 1 87 ? -3.946 -4.350 10.010 1.00 97.88 87 ILE A O 1
ATOM 666 N N . SER A 1 88 ? -5.839 -3.574 10.888 1.00 98.44 88 SER A N 1
ATOM 667 C CA . SER A 1 88 ? -6.625 -4.690 10.350 1.00 98.44 88 SER A CA 1
ATOM 668 C C . SER A 1 88 ? -6.670 -4.603 8.822 1.00 98.44 88 SER A C 1
ATOM 670 O O . SER A 1 88 ? -7.017 -3.551 8.283 1.00 98.44 88 SER A O 1
ATOM 672 N N . TYR A 1 89 ? -6.365 -5.684 8.097 1.00 98.62 89 TYR A N 1
ATOM 673 C CA . TYR A 1 89 ? -6.361 -5.628 6.633 1.00 98.62 89 TYR A CA 1
ATOM 674 C C . TYR A 1 89 ? -6.897 -6.876 5.925 1.00 98.62 89 TYR A C 1
ATOM 676 O O . TYR A 1 89 ? -7.068 -7.946 6.512 1.00 98.62 89 TYR A O 1
ATOM 684 N N . ALA A 1 90 ? -7.187 -6.710 4.634 1.00 98.44 90 ALA A N 1
ATOM 685 C CA . ALA A 1 90 ? -7.367 -7.786 3.666 1.00 98.44 90 ALA A CA 1
ATOM 686 C C . ALA A 1 90 ? -6.608 -7.456 2.376 1.00 98.44 90 ALA A C 1
ATOM 688 O O . ALA A 1 90 ? -6.577 -6.300 1.950 1.00 98.44 90 ALA A O 1
ATOM 689 N N . VAL A 1 91 ? -6.048 -8.477 1.728 1.00 98.19 91 VAL A N 1
ATOM 690 C CA . VAL A 1 91 ? -5.433 -8.350 0.403 1.00 98.19 91 VAL A CA 1
ATOM 691 C C . VAL A 1 91 ? -6.224 -9.186 -0.592 1.00 98.19 91 VAL A C 1
ATOM 693 O O . VAL A 1 91 ? -6.361 -10.397 -0.433 1.00 98.19 91 VAL A O 1
ATOM 696 N N . VAL A 1 92 ? -6.728 -8.539 -1.638 1.00 97.88 92 VAL A N 1
ATOM 697 C CA . VAL A 1 92 ? -7.400 -9.208 -2.754 1.00 97.88 92 VAL A CA 1
ATOM 698 C C . VAL A 1 92 ? -6.375 -9.409 -3.868 1.00 97.88 92 VAL A C 1
ATOM 700 O O . VAL A 1 92 ? -5.848 -8.434 -4.399 1.00 97.88 92 VAL A O 1
ATOM 703 N N . ARG A 1 93 ? -6.085 -10.666 -4.226 1.00 97.00 93 ARG A N 1
ATOM 704 C CA . ARG A 1 93 ? -5.092 -11.043 -5.251 1.00 97.00 93 ARG A CA 1
ATOM 705 C C . ARG A 1 93 ? -5.768 -11.675 -6.481 1.00 97.00 93 ARG A C 1
ATOM 707 O O . ARG A 1 93 ? -5.757 -12.897 -6.617 1.00 97.00 93 ARG A O 1
ATOM 714 N N . PRO A 1 94 ? -6.395 -10.884 -7.369 1.00 94.25 94 PRO A N 1
ATOM 715 C CA . PRO A 1 94 ? -6.977 -11.414 -8.599 1.00 94.25 94 PRO A CA 1
ATOM 716 C C . PRO A 1 94 ? -5.887 -11.929 -9.549 1.00 94.25 94 PRO A C 1
ATOM 718 O O . PRO A 1 94 ? -4.760 -11.432 -9.540 1.00 94.25 94 PRO A O 1
ATOM 721 N N . ALA A 1 95 ? -6.229 -12.906 -10.394 1.00 89.88 95 ALA A N 1
ATOM 722 C CA . ALA A 1 95 ? -5.328 -13.401 -11.440 1.00 89.88 95 ALA A CA 1
ATOM 723 C C . ALA A 1 95 ? -5.235 -12.424 -12.622 1.00 89.88 95 ALA A C 1
ATOM 725 O O . ALA A 1 95 ? -4.163 -12.188 -13.173 1.00 89.88 95 ALA A O 1
ATOM 726 N N . ILE A 1 96 ? -6.372 -11.836 -13.004 1.00 80.81 96 ILE A N 1
ATOM 727 C CA . ILE A 1 96 ? -6.483 -10.853 -14.079 1.00 80.81 96 ILE A CA 1
ATOM 728 C C . ILE A 1 96 ? -7.435 -9.751 -13.616 1.00 80.81 96 ILE A C 1
ATOM 730 O O . ILE A 1 96 ? -8.518 -10.025 -13.106 1.00 80.81 96 ILE A O 1
ATOM 734 N N . LEU A 1 97 ? -7.026 -8.502 -13.829 1.00 72.75 97 LEU A N 1
ATOM 735 C CA . LEU A 1 97 ? -7.884 -7.322 -13.768 1.00 72.75 97 LEU A CA 1
ATOM 736 C C . LEU A 1 97 ? -8.015 -6.778 -15.193 1.00 72.75 97 LEU A C 1
ATOM 738 O O . LEU A 1 97 ? -7.054 -6.246 -15.756 1.00 72.75 97 LEU A O 1
ATOM 742 N N . SER A 1 98 ? -9.193 -6.955 -15.785 1.00 67.25 98 SER A N 1
ATOM 743 C CA . SER A 1 98 ? -9.563 -6.381 -17.078 1.00 67.25 98 SER A CA 1
ATOM 744 C C . SER A 1 98 ? -10.629 -5.318 -16.868 1.00 67.25 98 SER A C 1
ATOM 746 O O . SER A 1 98 ? -11.604 -5.560 -16.159 1.00 67.25 98 SER A O 1
ATOM 748 N N . LEU A 1 99 ? -10.456 -4.169 -17.512 1.00 68.56 99 LEU A N 1
ATOM 749 C CA . LEU A 1 99 ? -11.576 -3.271 -17.764 1.00 68.56 99 LEU A CA 1
ATOM 750 C C . LEU A 1 99 ? -12.406 -3.861 -18.914 1.00 68.56 99 LEU A C 1
ATOM 752 O O . LEU A 1 99 ? -11.916 -4.676 -19.699 1.00 68.56 99 LEU A O 1
ATOM 756 N N . ASP A 1 100 ? -13.670 -3.485 -18.977 1.00 67.56 100 ASP A N 1
ATOM 757 C CA . ASP A 1 100 ? -14.660 -3.869 -19.976 1.00 67.56 100 ASP A CA 1
ATOM 758 C C . ASP A 1 100 ? -14.345 -3.284 -21.364 1.00 67.56 100 ASP A C 1
ATOM 760 O O . ASP A 1 100 ? -15.066 -2.456 -21.904 1.00 67.56 100 ASP A O 1
ATOM 764 N N . THR A 1 101 ? -13.259 -3.741 -21.985 1.00 57.31 101 THR A N 1
ATOM 765 C CA . THR A 1 101 ? -12.915 -3.414 -23.379 1.00 57.31 101 THR A CA 1
ATOM 766 C C . THR A 1 101 ? -12.627 -4.668 -24.202 1.00 57.31 101 THR A C 1
ATOM 768 O O . THR A 1 101 ? -11.684 -4.706 -24.985 1.00 57.31 101 THR A O 1
ATOM 771 N N . TRP A 1 102 ? -13.454 -5.704 -24.026 1.00 55.88 102 TRP A N 1
ATOM 772 C CA . TRP A 1 102 ? -13.593 -6.817 -24.977 1.00 55.88 102 TRP A CA 1
ATOM 773 C C . TRP A 1 102 ? -14.680 -6.505 -26.021 1.00 55.88 102 TRP A C 1
ATOM 775 O O . TRP A 1 102 ? -15.623 -7.277 -26.200 1.00 55.88 102 TRP A O 1
ATOM 785 N N . ARG A 1 103 ? -14.581 -5.339 -26.665 1.00 47.25 103 ARG A N 1
ATOM 786 C CA . ARG A 1 103 ? -15.326 -5.013 -27.885 1.00 47.25 103 ARG A CA 1
ATOM 787 C C . ARG A 1 103 ? -14.349 -4.751 -29.014 1.00 47.25 103 ARG A C 1
ATOM 789 O O . ARG A 1 103 ? -13.306 -4.125 -28.725 1.00 47.25 103 ARG A O 1
#

Radius of gyration: 14.08 Å; Cα contacts (8 Å, |Δi|>4): 147; chains: 1; bounding box: 28×31×41 Å

Sequence (103 aa):
MPVRPGQPAALLAGVDTLYNTYWVRFPRGETTFESAVAASATLITAAVEAGVRRIVHVSITHADPDSPYGYFRGKGLVEEHLRESGISYAVVRPAILSLDTWR

Solvent-accessible surface area (backbone atoms only — not comparable to full-atom values): 6104 Å² total; per-residue (Å²): 130,88,80,58,90,70,56,62,23,67,75,30,57,88,40,55,67,47,75,45,74,78,81,67,91,70,68,56,89,92,47,42,50,68,58,46,32,54,53,51,48,53,52,50,53,22,33,57,75,31,62,35,59,32,38,38,37,57,59,39,59,80,46,30,61,82,44,91,48,60,60,35,13,31,41,17,47,44,51,50,52,51,63,72,64,71,57,49,70,48,78,46,54,49,87,75,91,77,77,99,69,93,118

Nearest PDB structures (foldseek):
  7zmb-assembly1_E  TM=9.224E-01  e=2.915E-06  Thermochaetoides thermophila DSM 1495
  6zkg-assembly1_d  TM=8.397E-01  e=1.218E-05  Ovis aries
  5f5l-assembly1_A  TM=8.896E-01  e=2.049E-05  Micromonospora okii
  8j9j-assembly1_A9  TM=8.162E-01  e=3.026E-05  Euglena gracilis
  8j9i-assembly1_E4  TM=8.847E-01  e=3.352E-04  Euglena gracilis

Foldseek 3Di:
DDDDPPNLLVVLAPAQEAEAPQADDDDDDPRDLVVSLVVLLSNLVSCLVNVHQEYEYEAAPQQDCPDPDSRSNSRVSSVVSNVVSPHHYHYDHYHDDDDPPPD

pLDDT: mean 89.66, std 14.64, range [33.47, 98.62]

Mean predicted aligned error: 5.11 Å

Secondary structure (DSSP, 8-state):
-PPPTTHHHHHTTT-SEEEE----SS-BTTB-HHHHHHHHHHHHHHHHHTT-SEEEEE--TT--TT-SSHHHHHHHHHHHHHHHT-SEEEEE--S----S---